Protein AF-A0A9E4QLG8-F1 (afdb_monomer)

Nearest PDB structures (foldseek):
  6f1u-assembly1_m  TM=3.794E-01  e=9.815E+00  Homo sapiens

Structure (mmCIF, N/CA/C/O backbone):
data_AF-A0A9E4QLG8-F1
#
_entry.id   AF-A0A9E4QLG8-F1
#
loop_
_atom_site.group_PDB
_atom_site.id
_atom_site.type_symbol
_atom_site.label_atom_id
_atom_site.label_alt_id
_atom_site.label_comp_id
_atom_site.label_asym_id
_atom_site.label_entity_id
_atom_site.label_seq_id
_atom_site.pdbx_PDB_ins_code
_atom_site.Cartn_x
_atom_site.Cartn_y
_atom_site.Cartn_z
_atom_site.occupancy
_atom_site.B_iso_or_equiv
_atom_site.auth_seq_id
_atom_site.auth_comp_id
_atom_site.auth_asym_id
_atom_site.auth_atom_id
_atom_site.pdbx_PDB_model_num
ATOM 1 N N . LEU A 1 1 ? -16.278 12.265 7.912 1.00 43.09 1 LEU A N 1
ATOM 2 C CA . LEU A 1 1 ? -17.628 11.656 8.013 1.00 43.09 1 LEU A CA 1
ATOM 3 C C . LEU A 1 1 ? -17.630 10.129 8.233 1.00 43.09 1 LEU A C 1
ATOM 5 O O . LEU A 1 1 ? -18.619 9.637 8.745 1.00 43.09 1 LEU A O 1
ATOM 9 N N . TRP A 1 2 ? -16.530 9.389 8.007 1.00 46.94 2 TRP A N 1
ATOM 10 C CA . TRP A 1 2 ? -16.430 7.940 8.314 1.00 46.94 2 TRP A CA 1
ATOM 11 C C . TRP A 1 2 ? -15.920 7.582 9.727 1.00 46.94 2 TRP A C 1
ATOM 13 O O . TRP A 1 2 ? -15.934 6.423 10.123 1.00 46.94 2 TRP A O 1
ATOM 23 N N . ASN A 1 3 ? -15.461 8.567 10.506 1.00 47.00 3 ASN A N 1
ATOM 24 C CA . ASN A 1 3 ? -14.853 8.335 11.823 1.00 47.00 3 ASN A CA 1
ATOM 25 C C . ASN A 1 3 ? -15.885 8.172 12.959 1.00 47.00 3 ASN A C 1
ATOM 27 O O . ASN A 1 3 ? -15.557 7.664 14.026 1.00 47.00 3 ASN A O 1
ATOM 31 N N . VAL A 1 4 ? -17.128 8.618 12.741 1.00 48.81 4 VAL A N 1
ATOM 32 C CA . VAL A 1 4 ? -18.166 8.667 13.784 1.00 48.81 4 VAL A CA 1
ATOM 33 C C . VAL A 1 4 ? -18.695 7.268 14.128 1.00 48.81 4 VAL A C 1
ATOM 35 O O . VAL A 1 4 ? -18.633 6.923 15.301 1.00 48.81 4 VAL A O 1
ATOM 38 N N . PRO A 1 5 ? -19.092 6.399 13.173 1.00 50.06 5 PRO A N 1
ATOM 39 C CA . PRO A 1 5 ? -19.614 5.074 13.523 1.00 50.06 5 PRO A CA 1
ATOM 40 C C . PRO A 1 5 ? -18.558 4.184 14.191 1.00 50.06 5 PRO A C 1
ATOM 42 O O . PRO A 1 5 ? -18.844 3.509 15.174 1.00 50.06 5 PRO A O 1
ATOM 45 N N . ASN A 1 6 ? -17.317 4.222 13.689 1.00 57.94 6 ASN A N 1
ATOM 46 C CA . ASN A 1 6 ? -16.236 3.356 14.161 1.00 57.94 6 ASN A CA 1
ATOM 47 C C . ASN A 1 6 ? -15.810 3.710 15.599 1.00 57.94 6 ASN A C 1
ATOM 49 O O . ASN A 1 6 ? -15.662 2.830 16.442 1.00 57.94 6 ASN A O 1
ATOM 53 N N . ASN A 1 7 ? -15.713 5.008 15.918 1.00 58.84 7 ASN A N 1
ATOM 54 C CA . ASN A 1 7 ? -15.479 5.459 17.292 1.00 58.84 7 ASN A CA 1
ATOM 55 C C . ASN A 1 7 ? -16.664 5.138 18.223 1.00 58.84 7 ASN A C 1
ATOM 57 O O . ASN A 1 7 ? -16.440 4.810 19.384 1.00 58.84 7 ASN A O 1
ATOM 61 N N . SER A 1 8 ? -17.911 5.213 17.741 1.00 54.97 8 SER A N 1
ATOM 62 C CA . SER A 1 8 ? -19.103 4.915 18.548 1.00 54.97 8 SER A CA 1
ATOM 63 C C . SER A 1 8 ? -19.250 3.430 18.899 1.00 54.97 8 SER A C 1
ATOM 65 O O . SER A 1 8 ? -19.637 3.129 20.023 1.00 54.97 8 SER A O 1
ATOM 67 N N . ILE A 1 9 ? -18.917 2.502 17.990 1.00 56.31 9 ILE A N 1
ATOM 68 C CA . ILE A 1 9 ? -18.936 1.052 18.281 1.00 56.31 9 ILE A CA 1
ATOM 69 C C . ILE A 1 9 ? -17.831 0.678 19.268 1.00 56.31 9 ILE A C 1
ATOM 71 O O . ILE A 1 9 ? -18.082 -0.059 20.218 1.00 56.31 9 ILE A O 1
ATOM 75 N N . ILE A 1 10 ? -16.628 1.220 19.068 1.00 59.09 10 ILE A N 1
ATOM 76 C CA . ILE A 1 10 ? -15.484 0.964 19.942 1.00 59.09 10 ILE A CA 1
ATOM 77 C C . ILE A 1 10 ? -15.731 1.527 21.346 1.00 59.09 10 ILE A C 1
ATOM 79 O O . ILE A 1 10 ? -15.451 0.836 22.308 1.00 59.09 10 ILE A O 1
ATOM 83 N N . MET A 1 11 ? -16.279 2.738 21.492 1.00 59.16 11 MET A N 1
ATOM 84 C CA . MET A 1 11 ? -16.580 3.319 22.813 1.00 59.16 11 MET A CA 1
ATOM 85 C C . MET A 1 11 ? -17.879 2.774 23.434 1.00 59.16 11 MET A C 1
ATOM 87 O O . MET A 1 11 ? -18.070 2.878 24.639 1.00 59.16 11 MET A O 1
ATOM 91 N N . GLY A 1 12 ? -18.785 2.198 22.640 1.00 57.81 12 GLY A N 1
ATOM 92 C CA . GLY A 1 12 ? -20.036 1.606 23.126 1.00 57.81 12 GLY A CA 1
ATOM 93 C C . GLY A 1 12 ? -19.881 0.204 23.729 1.00 57.81 12 GLY A C 1
ATOM 94 O O . GLY A 1 12 ? -20.765 -0.232 24.462 1.00 57.81 12 GLY A O 1
ATOM 95 N N . SER A 1 13 ? -18.778 -0.496 23.443 1.00 60.94 13 SER A N 1
ATOM 96 C CA . SER A 1 13 ? -18.518 -1.878 23.880 1.00 60.94 13 SER A CA 1
ATOM 97 C C . SER A 1 13 ? -17.597 -2.006 25.105 1.00 60.94 13 SER A C 1
ATOM 99 O O . SER A 1 13 ? -17.285 -3.124 25.512 1.00 60.94 13 SER A O 1
ATOM 101 N N . VAL A 1 14 ? -17.173 -0.891 25.715 1.00 60.75 14 VAL A N 1
ATOM 102 C CA . VAL A 1 14 ? -16.192 -0.855 26.822 1.00 60.75 14 VAL A CA 1
ATOM 103 C C . VAL A 1 14 ? -16.705 -0.039 28.006 1.00 60.75 14 VAL A C 1
ATOM 105 O O . VAL A 1 14 ? -17.397 0.964 27.835 1.00 60.75 14 VAL A O 1
ATOM 108 N N . SER A 1 15 ? -16.336 -0.449 29.223 1.00 62.12 15 SER A N 1
ATOM 109 C CA . SER A 1 15 ? -16.625 0.308 30.445 1.00 62.12 15 SER A CA 1
ATOM 110 C C . SER A 1 15 ? -15.944 1.685 30.415 1.00 62.12 15 SER A C 1
AT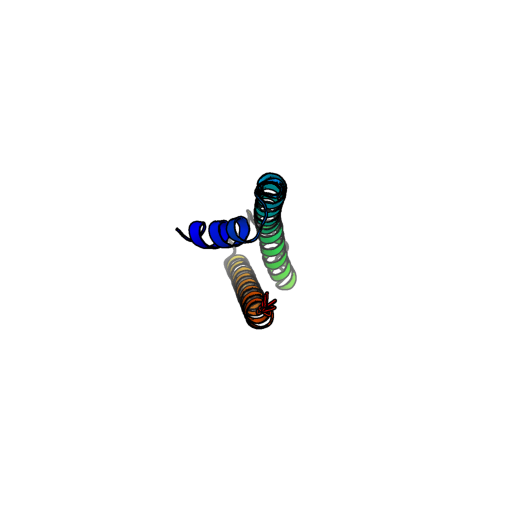OM 112 O O . SER A 1 15 ? -14.859 1.845 29.850 1.00 62.12 15 SER A O 1
ATOM 114 N N . ARG A 1 16 ? -16.562 2.694 31.052 1.00 62.47 16 ARG A N 1
ATOM 115 C CA . ARG A 1 16 ? -16.071 4.092 31.068 1.00 62.47 16 ARG A CA 1
ATOM 116 C C . ARG A 1 16 ? -14.629 4.233 31.582 1.00 62.47 16 ARG A C 1
ATOM 118 O O . ARG A 1 16 ? -13.943 5.179 31.211 1.00 62.47 16 ARG A O 1
ATOM 125 N N . GLU A 1 17 ? -14.170 3.280 32.390 1.00 68.56 17 GLU A N 1
ATOM 126 C CA . GLU A 1 17 ? -12.806 3.181 32.927 1.00 68.56 17 GLU A CA 1
ATOM 127 C C . GLU A 1 17 ? -11.747 2.893 31.843 1.00 68.56 17 GLU A C 1
ATOM 129 O O . GLU A 1 17 ? -10.589 3.272 31.994 1.00 68.56 17 GLU A O 1
ATOM 134 N N . SER A 1 18 ? -12.134 2.281 30.718 1.00 72.25 18 SER A N 1
ATOM 135 C CA . SER A 1 18 ? -11.213 1.841 29.655 1.00 72.25 18 SER A CA 1
ATOM 136 C C . SER A 1 18 ? -11.102 2.812 28.471 1.00 72.25 18 SER A C 1
ATOM 138 O O . SER A 1 18 ? -10.317 2.578 27.549 1.00 72.25 18 SER A O 1
ATOM 140 N N . PHE A 1 19 ? -11.840 3.929 28.477 1.00 75.69 19 PHE A N 1
ATOM 141 C CA . PHE A 1 19 ? -11.851 4.892 27.365 1.00 75.69 19 PHE A CA 1
ATOM 142 C C . PHE A 1 19 ? -10.477 5.492 27.054 1.00 75.69 19 PHE A C 1
ATOM 144 O O . PHE A 1 19 ? -10.160 5.707 25.884 1.00 75.69 19 PHE A O 1
ATOM 151 N N . GLY A 1 20 ? -9.636 5.707 28.071 1.00 78.44 20 GLY A N 1
ATOM 152 C CA . GLY A 1 20 ? -8.267 6.189 27.868 1.00 78.44 20 GLY A CA 1
ATOM 153 C C . GLY A 1 20 ? -7.400 5.195 27.087 1.00 78.44 20 GLY A C 1
ATOM 154 O O . GLY A 1 20 ? -6.727 5.576 26.131 1.00 78.44 20 GLY A O 1
ATOM 155 N N . ILE A 1 21 ? -7.474 3.909 27.442 1.00 81.50 21 ILE A N 1
ATOM 156 C CA . ILE A 1 21 ? -6.687 2.829 26.824 1.00 81.50 21 ILE A CA 1
ATOM 157 C C . ILE A 1 21 ? -7.134 2.605 25.377 1.00 81.50 21 ILE A C 1
ATOM 159 O O . ILE A 1 21 ? -6.315 2.513 24.465 1.00 81.50 21 ILE A O 1
ATOM 163 N N . ILE A 1 22 ? -8.444 2.573 25.152 1.00 81.75 22 ILE A N 1
ATOM 164 C CA . ILE A 1 22 ? -9.034 2.331 23.835 1.00 81.75 22 ILE A CA 1
ATOM 165 C C . ILE A 1 22 ? -8.806 3.516 22.888 1.00 81.75 22 ILE A C 1
ATOM 167 O O . ILE A 1 22 ? -8.503 3.321 21.706 1.00 81.75 22 ILE A O 1
ATOM 171 N N . GLY A 1 23 ? -8.872 4.747 23.404 1.00 80.62 23 GLY A N 1
ATOM 172 C CA . GLY A 1 23 ? -8.493 5.946 22.661 1.00 80.62 23 GLY A CA 1
ATOM 173 C C . GLY A 1 23 ? -7.013 5.940 22.264 1.00 80.62 23 GLY A C 1
ATOM 174 O O . GLY A 1 23 ? -6.689 6.198 21.102 1.00 80.62 23 GLY A O 1
ATOM 175 N N . ALA A 1 24 ? -6.122 5.578 23.194 1.00 84.50 24 ALA A N 1
ATOM 176 C CA . ALA A 1 24 ? -4.688 5.461 22.931 1.00 84.50 24 ALA A CA 1
ATOM 177 C C . ALA A 1 24 ? -4.375 4.377 21.887 1.00 84.50 24 ALA A C 1
ATOM 179 O O . ALA A 1 24 ? -3.640 4.646 20.935 1.00 84.50 24 ALA A O 1
ATOM 180 N N . LEU A 1 25 ? -4.984 3.191 22.006 1.00 86.50 25 LEU A N 1
ATOM 181 C CA . LEU A 1 25 ? -4.835 2.100 21.041 1.00 86.50 25 LEU A CA 1
ATOM 182 C C . LEU A 1 25 ? -5.331 2.511 19.651 1.00 86.50 25 LEU A C 1
ATOM 184 O O . LEU A 1 25 ? -4.625 2.321 18.668 1.00 86.50 25 LEU A O 1
ATOM 188 N N . THR A 1 26 ? -6.502 3.144 19.564 1.00 83.88 26 THR A N 1
ATOM 189 C CA . THR A 1 26 ? -7.056 3.618 18.286 1.00 83.88 26 THR A CA 1
ATOM 190 C C . THR A 1 26 ? -6.127 4.629 17.613 1.00 83.88 26 THR A C 1
ATOM 192 O O . THR A 1 26 ? -5.898 4.562 16.403 1.00 83.88 26 THR A O 1
ATOM 195 N N . ASN A 1 27 ? -5.575 5.569 18.386 1.00 87.69 27 ASN A N 1
ATOM 196 C CA . ASN A 1 27 ? -4.622 6.546 17.869 1.00 87.69 27 ASN A CA 1
ATOM 197 C C . ASN A 1 27 ? -3.321 5.875 17.404 1.00 87.69 27 ASN A C 1
ATOM 199 O O . ASN A 1 27 ? -2.822 6.179 16.321 1.00 87.69 27 ASN A O 1
ATOM 203 N N . LEU A 1 28 ? -2.806 4.923 18.186 1.00 89.50 28 LEU A N 1
ATOM 204 C CA . LEU A 1 28 ? -1.627 4.142 17.827 1.00 89.50 28 LEU A CA 1
ATOM 205 C C . LEU A 1 28 ? -1.844 3.381 16.516 1.00 89.50 28 LEU A C 1
ATOM 207 O O . LEU A 1 28 ? -1.045 3.528 15.596 1.00 89.50 28 LEU A O 1
ATOM 211 N N . THR A 1 29 ? -2.940 2.630 16.392 1.00 88.25 29 THR A N 1
ATOM 212 C CA . THR A 1 29 ? -3.261 1.865 15.180 1.00 88.25 29 THR A CA 1
ATOM 213 C C . THR A 1 29 ? -3.335 2.763 13.948 1.00 88.25 29 THR A C 1
ATOM 215 O O . THR A 1 29 ? -2.811 2.401 12.897 1.00 88.25 29 THR A O 1
ATOM 218 N N . ARG A 1 30 ? -3.931 3.957 14.065 1.00 85.19 30 ARG A N 1
ATOM 219 C CA . ARG A 1 30 ? -4.002 4.920 12.953 1.00 85.19 30 ARG A CA 1
ATOM 220 C C . ARG A 1 30 ? -2.632 5.450 12.555 1.00 85.19 30 ARG A C 1
ATOM 222 O O . ARG A 1 30 ? -2.311 5.462 11.371 1.00 85.19 30 ARG A O 1
ATOM 229 N N . ASN A 1 31 ? -1.829 5.873 13.528 1.00 91.25 31 ASN A N 1
ATOM 230 C CA . ASN A 1 31 ? -0.507 6.429 13.253 1.00 91.25 31 ASN A CA 1
ATOM 231 C C . ASN A 1 31 ? 0.429 5.374 12.660 1.00 91.25 31 ASN A C 1
ATOM 233 O O . ASN A 1 31 ? 1.066 5.629 11.640 1.00 91.25 31 ASN A O 1
ATOM 237 N N . VAL A 1 32 ? 0.451 4.172 13.238 1.00 93.50 32 VAL A N 1
ATOM 238 C CA . VAL A 1 32 ? 1.239 3.047 12.719 1.00 93.50 32 VAL A CA 1
ATOM 239 C C . VAL A 1 32 ? 0.771 2.664 11.320 1.00 93.50 32 VAL A C 1
ATOM 241 O O . VAL A 1 32 ? 1.604 2.532 10.431 1.00 93.50 32 VAL A O 1
ATOM 244 N N . GLY A 1 33 ? -0.541 2.547 11.095 1.00 89.62 33 GLY A N 1
ATOM 245 C CA . GLY A 1 33 ? -1.094 2.234 9.777 1.00 89.62 33 GLY A CA 1
ATOM 246 C C . GLY A 1 33 ? -0.691 3.254 8.710 1.00 89.62 33 GLY A C 1
ATOM 247 O O . GLY A 1 33 ? -0.270 2.864 7.624 1.00 89.62 33 GLY A O 1
ATOM 248 N N . ASN A 1 34 ? -0.744 4.549 9.030 1.00 89.75 34 ASN A N 1
ATOM 249 C CA . ASN A 1 34 ? -0.352 5.609 8.100 1.00 89.75 34 ASN A CA 1
ATOM 250 C C . ASN A 1 34 ? 1.150 5.571 7.776 1.00 89.75 34 ASN A C 1
ATOM 252 O O . ASN A 1 34 ? 1.522 5.590 6.604 1.00 89.75 34 ASN A O 1
ATOM 256 N N . VAL A 1 35 ? 2.011 5.494 8.798 1.00 94.12 35 VAL A N 1
ATOM 257 C CA . VAL A 1 35 ? 3.473 5.501 8.612 1.00 94.12 35 VAL A CA 1
ATOM 258 C C . VAL A 1 35 ? 3.943 4.227 7.908 1.00 94.12 35 VAL A C 1
ATOM 260 O O . VAL A 1 35 ? 4.684 4.303 6.928 1.00 94.12 35 VAL A O 1
ATOM 263 N N . ALA A 1 36 ? 3.478 3.058 8.354 1.00 92.94 36 ALA A N 1
ATOM 264 C CA . ALA A 1 36 ? 3.821 1.785 7.727 1.00 92.94 36 ALA A CA 1
ATOM 265 C C . ALA A 1 36 ? 3.291 1.710 6.289 1.00 92.94 36 ALA A C 1
ATOM 267 O O . ALA A 1 36 ? 4.014 1.275 5.398 1.00 92.94 36 ALA A O 1
ATOM 268 N N . GLY A 1 37 ? 2.067 2.186 6.041 1.00 91.81 37 GLY A N 1
ATOM 269 C CA . GLY A 1 37 ? 1.483 2.224 4.702 1.00 91.81 37 GLY A CA 1
ATOM 270 C C . GLY A 1 37 ? 2.308 3.061 3.724 1.00 91.81 37 GLY A C 1
ATOM 271 O O . GLY A 1 37 ? 2.583 2.603 2.616 1.00 91.81 37 GLY A O 1
ATOM 272 N N . GLN A 1 38 ? 2.764 4.247 4.140 1.00 92.06 38 GLN A N 1
ATOM 273 C CA . GLN A 1 38 ? 3.638 5.073 3.301 1.00 92.06 38 GLN A CA 1
ATOM 274 C C . GLN A 1 38 ? 4.994 4.410 3.032 1.00 92.06 38 GLN A C 1
ATOM 276 O O . GLN A 1 38 ? 5.452 4.428 1.890 1.00 92.06 38 GLN A O 1
ATOM 281 N N . ALA A 1 39 ? 5.606 3.792 4.045 1.00 94.19 39 ALA A N 1
ATOM 282 C CA . ALA A 1 39 ? 6.883 3.094 3.891 1.00 94.19 39 ALA A CA 1
ATOM 283 C C . ALA A 1 39 ? 6.780 1.864 2.970 1.00 94.19 39 ALA A C 1
ATOM 285 O O . ALA A 1 39 ? 7.652 1.629 2.139 1.00 94.19 39 ALA A O 1
ATOM 286 N N . ILE A 1 40 ? 5.700 1.085 3.084 1.00 94.25 40 ILE A N 1
ATOM 287 C CA . ILE A 1 40 ? 5.463 -0.079 2.221 1.00 94.25 40 ILE A CA 1
ATOM 288 C C . ILE A 1 40 ? 5.215 0.373 0.780 1.00 94.25 40 ILE A C 1
ATOM 290 O O . ILE A 1 40 ? 5.789 -0.200 -0.143 1.00 94.25 40 ILE A O 1
ATOM 294 N N . ALA A 1 41 ? 4.398 1.409 0.571 1.00 92.81 41 ALA A N 1
ATOM 295 C CA . ALA A 1 41 ? 4.115 1.920 -0.768 1.00 92.81 41 ALA A CA 1
ATOM 296 C C . ALA A 1 41 ? 5.390 2.403 -1.476 1.00 92.81 41 ALA A C 1
ATOM 298 O O . ALA A 1 41 ? 5.620 2.036 -2.628 1.00 92.81 41 ALA A O 1
ATOM 299 N N . SER A 1 42 ? 6.245 3.167 -0.786 1.00 92.56 42 SER A N 1
ATOM 300 C CA . SER A 1 42 ? 7.512 3.628 -1.364 1.00 92.56 42 SER A CA 1
ATOM 301 C C . SER A 1 42 ? 8.457 2.466 -1.671 1.00 92.56 42 SER A C 1
ATOM 303 O O . SER A 1 42 ? 9.029 2.429 -2.759 1.00 92.56 42 SER A O 1
ATOM 30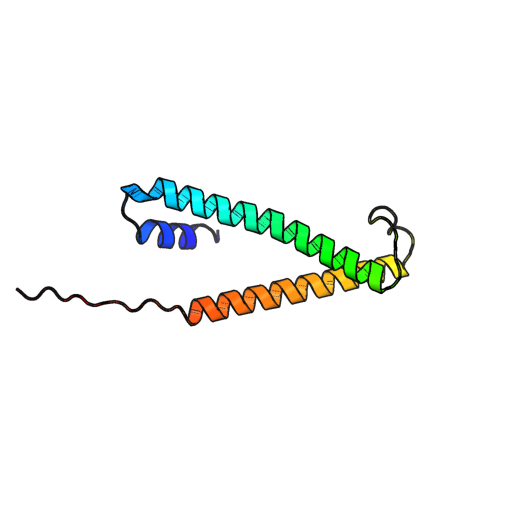5 N N . ALA A 1 43 ? 8.567 1.484 -0.772 1.00 93.38 43 ALA A N 1
ATOM 306 C CA . ALA A 1 43 ? 9.390 0.298 -0.989 1.00 93.38 43 ALA A CA 1
ATOM 307 C C . ALA A 1 43 ? 8.924 -0.529 -2.199 1.00 93.38 43 ALA A C 1
ATOM 309 O O . ALA A 1 43 ? 9.755 -0.978 -2.984 1.00 93.38 43 ALA A O 1
ATOM 310 N N . VAL A 1 44 ? 7.610 -0.697 -2.388 1.00 94.44 44 VAL A N 1
ATOM 311 C CA . VAL A 1 44 ? 7.051 -1.404 -3.555 1.00 94.44 44 VAL A CA 1
ATOM 312 C C . VAL A 1 44 ? 7.383 -0.667 -4.849 1.00 94.44 44 VAL A C 1
ATOM 314 O O . VAL A 1 44 ? 7.841 -1.292 -5.801 1.00 94.44 44 VAL A O 1
ATOM 317 N N . VAL A 1 45 ? 7.183 0.653 -4.885 1.00 92.44 45 VAL A N 1
ATOM 318 C CA . VAL A 1 45 ? 7.466 1.461 -6.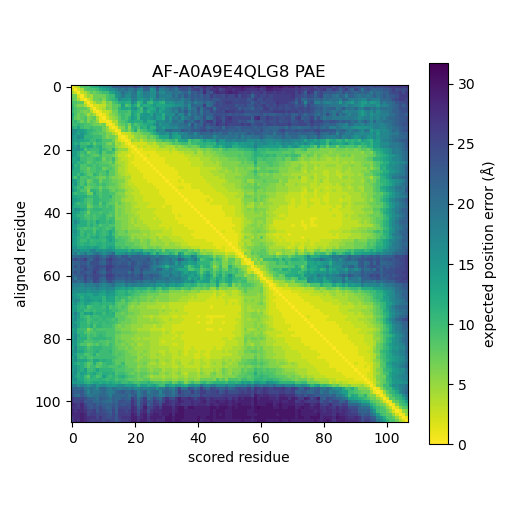081 1.00 92.44 45 VAL A CA 1
ATOM 319 C C . VAL A 1 45 ? 8.949 1.391 -6.446 1.00 92.44 45 VAL A C 1
ATOM 321 O O . VAL A 1 45 ? 9.276 1.073 -7.586 1.00 92.44 45 VAL A O 1
ATOM 324 N N . VAL A 1 46 ? 9.841 1.616 -5.476 1.00 91.31 46 VAL A N 1
ATOM 325 C CA . VAL A 1 46 ? 11.296 1.530 -5.688 1.00 91.31 46 VAL A CA 1
ATOM 326 C C . VAL A 1 46 ? 11.713 0.114 -6.089 1.00 91.31 46 VAL A C 1
ATOM 328 O O . VAL A 1 46 ? 12.521 -0.046 -6.996 1.00 91.31 46 VAL A O 1
ATOM 331 N N . GLY A 1 47 ? 11.133 -0.917 -5.471 1.00 90.56 47 GLY A N 1
ATOM 332 C CA . GLY A 1 47 ? 11.418 -2.311 -5.808 1.00 90.56 47 GLY A CA 1
ATOM 333 C C . GLY A 1 47 ? 11.047 -2.671 -7.248 1.00 90.56 47 GLY A C 1
ATOM 334 O O . GLY A 1 47 ? 11.818 -3.352 -7.919 1.00 90.56 47 GLY A O 1
ATOM 335 N N . VAL A 1 48 ? 9.904 -2.186 -7.747 1.00 91.81 48 VAL A N 1
ATOM 336 C CA . VAL A 1 48 ? 9.500 -2.382 -9.152 1.00 91.81 48 VAL A CA 1
ATOM 337 C C . VAL A 1 48 ? 10.430 -1.630 -10.101 1.00 91.81 48 VAL A C 1
ATOM 339 O O . VAL A 1 48 ? 10.876 -2.207 -11.087 1.00 91.81 48 VAL A O 1
ATOM 342 N N . MET A 1 49 ? 10.793 -0.389 -9.775 1.00 90.62 49 MET A N 1
ATOM 343 C CA . MET A 1 49 ? 11.737 0.381 -10.590 1.00 90.62 49 MET A CA 1
ATOM 344 C C . MET A 1 49 ? 13.116 -0.279 -10.671 1.00 90.62 49 MET A C 1
ATOM 346 O O . MET A 1 49 ? 13.673 -0.402 -11.761 1.00 90.62 49 MET A O 1
ATOM 350 N N . ALA A 1 50 ? 13.631 -0.780 -9.547 1.00 88.25 50 ALA A N 1
ATOM 351 C CA . ALA A 1 50 ? 14.889 -1.517 -9.510 1.00 88.25 50 ALA A CA 1
ATOM 352 C C . ALA A 1 50 ? 14.817 -2.818 -10.333 1.00 88.25 50 ALA A C 1
ATOM 354 O O . ALA A 1 50 ? 15.764 -3.147 -11.044 1.00 88.25 50 ALA A O 1
ATOM 355 N N . ALA A 1 51 ? 13.688 -3.536 -10.281 1.00 87.81 51 ALA A N 1
ATOM 356 C CA . ALA A 1 51 ? 13.468 -4.747 -11.075 1.00 87.81 51 ALA A CA 1
ATOM 357 C C . ALA A 1 51 ? 13.410 -4.470 -12.589 1.00 87.81 51 ALA A C 1
ATOM 359 O O . ALA A 1 51 ? 13.884 -5.288 -13.377 1.00 87.81 51 ALA A O 1
ATOM 360 N N . ASP A 1 52 ? 12.894 -3.306 -12.985 1.00 86.25 52 ASP A N 1
ATOM 361 C CA . ASP A 1 52 ? 12.873 -2.839 -14.375 1.00 86.25 52 ASP A CA 1
ATOM 362 C C . ASP A 1 52 ? 14.229 -2.243 -14.829 1.00 86.25 52 ASP A C 1
ATOM 364 O O . ASP A 1 52 ? 14.366 -1.805 -15.972 1.00 86.25 52 ASP A O 1
ATOM 368 N N . GLY A 1 53 ? 15.250 -2.245 -13.959 1.00 83.25 53 GLY A N 1
ATOM 369 C CA . GLY A 1 53 ? 16.609 -1.778 -14.258 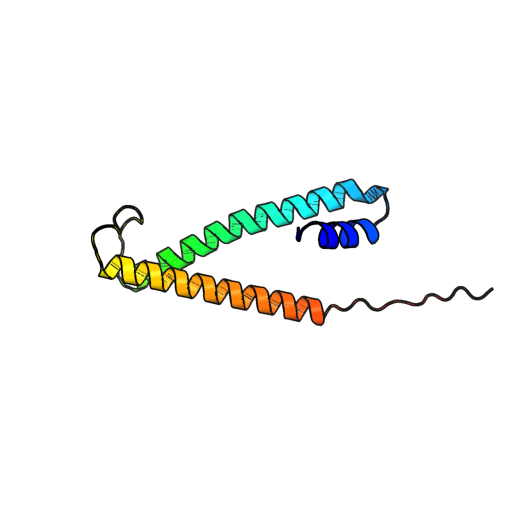1.00 83.25 53 GLY A CA 1
ATOM 370 C C . GLY A 1 53 ? 16.833 -0.278 -14.049 1.00 83.25 53 GLY A C 1
ATOM 371 O O . GLY A 1 53 ? 17.870 0.251 -14.453 1.00 83.25 53 GLY A O 1
ATOM 372 N N . PHE A 1 54 ? 15.886 0.416 -13.418 1.00 80.75 54 PHE A N 1
ATOM 373 C CA . PHE A 1 54 ? 15.989 1.834 -13.091 1.00 80.75 54 PHE A CA 1
ATOM 374 C C . PHE A 1 54 ? 16.490 2.020 -11.657 1.00 80.75 54 PHE A C 1
ATOM 376 O O . PHE A 1 54 ? 15.702 2.143 -10.722 1.00 80.75 54 PHE A O 1
ATOM 383 N N . ASP A 1 55 ? 17.811 2.090 -11.495 1.00 71.44 55 ASP A N 1
ATOM 384 C CA . ASP A 1 55 ? 18.463 2.488 -10.239 1.00 71.44 55 ASP A CA 1
ATOM 385 C C . ASP A 1 55 ? 18.743 4.001 -10.245 1.00 71.44 55 ASP A C 1
ATOM 387 O O . ASP A 1 55 ? 19.883 4.458 -10.298 1.00 71.44 55 ASP A O 1
ATOM 391 N N . ILE A 1 56 ? 17.670 4.795 -10.319 1.00 65.56 56 ILE A N 1
ATOM 392 C CA . ILE A 1 56 ? 17.727 6.265 -10.355 1.00 65.56 56 ILE A CA 1
ATOM 393 C C . ILE A 1 56 ? 16.972 6.821 -9.144 1.00 65.56 56 ILE A C 1
ATOM 395 O O . ILE A 1 56 ? 15.882 6.327 -8.832 1.00 65.56 56 ILE A O 1
ATOM 399 N N . PRO A 1 57 ? 17.485 7.869 -8.469 1.00 66.81 57 PRO A N 1
ATOM 400 C CA . PRO A 1 57 ? 16.752 8.528 -7.398 1.00 66.81 57 PRO A CA 1
ATOM 401 C C . PRO A 1 57 ? 15.378 9.004 -7.882 1.00 66.81 57 PRO A C 1
ATOM 403 O O . PRO A 1 57 ? 15.247 9.552 -8.975 1.00 66.81 57 PRO A O 1
ATOM 406 N N . LEU A 1 58 ? 14.350 8.880 -7.034 1.00 63.38 58 LEU A N 1
ATOM 407 C CA . LEU A 1 58 ? 12.974 9.280 -7.373 1.00 63.38 58 LEU A CA 1
ATOM 408 C C . LEU A 1 58 ? 12.836 10.769 -7.774 1.00 63.38 58 LEU A C 1
ATOM 410 O O . LEU A 1 58 ? 11.831 11.166 -8.356 1.00 63.38 58 LEU A O 1
ATOM 414 N N . GLY A 1 59 ? 13.830 11.607 -7.464 1.00 64.62 59 GLY A N 1
ATOM 415 C CA . GLY A 1 59 ? 13.885 13.009 -7.889 1.00 64.62 59 GLY A CA 1
ATOM 416 C C . GLY A 1 59 ? 14.338 13.220 -9.339 1.00 64.62 59 GLY A C 1
ATOM 417 O O . GLY A 1 59 ? 14.131 14.302 -9.879 1.00 64.62 59 GLY A O 1
ATOM 418 N N . GLU A 1 60 ? 14.917 12.204 -9.982 1.00 63.69 60 GLU A N 1
ATOM 419 C CA . GLU A 1 60 ? 15.523 12.288 -11.322 1.00 63.69 60 GLU A CA 1
ATOM 420 C C . GLU A 1 60 ? 14.699 11.568 -12.402 1.00 63.69 60 GLU A C 1
ATOM 422 O O . GLU A 1 60 ? 15.091 11.487 -13.563 1.00 63.69 60 GLU A O 1
ATOM 427 N N . ILE A 1 61 ? 13.511 11.074 -12.040 1.00 66.88 61 ILE A N 1
ATOM 428 C CA . ILE A 1 61 ? 12.592 10.396 -12.968 1.00 66.88 61 ILE A CA 1
ATOM 429 C C . ILE A 1 61 ? 12.079 11.380 -14.039 1.00 66.88 61 ILE A C 1
ATOM 431 O O . ILE A 1 61 ? 11.794 11.000 -15.177 1.00 66.88 61 ILE A O 1
ATOM 435 N N . ALA A 1 62 ? 11.970 12.667 -13.684 1.00 62.41 62 ALA A N 1
ATOM 436 C CA . ALA A 1 62 ? 11.469 13.727 -14.551 1.00 62.41 62 ALA A CA 1
ATOM 437 C C . ALA A 1 62 ? 12.442 14.003 -15.714 1.00 62.41 62 ALA A C 1
ATOM 439 O O . ALA A 1 62 ? 13.327 14.846 -15.628 1.00 62.41 62 ALA A O 1
ATOM 440 N N . GLY A 1 63 ? 12.262 13.276 -16.817 1.00 68.12 63 GLY A N 1
ATOM 441 C CA . GLY A 1 63 ? 13.088 13.388 -18.024 1.00 68.12 63 GLY A CA 1
ATOM 442 C C . GLY A 1 63 ? 13.289 12.060 -18.750 1.00 68.12 63 GLY A C 1
ATOM 443 O O . GLY A 1 63 ? 13.578 12.054 -19.945 1.00 68.12 63 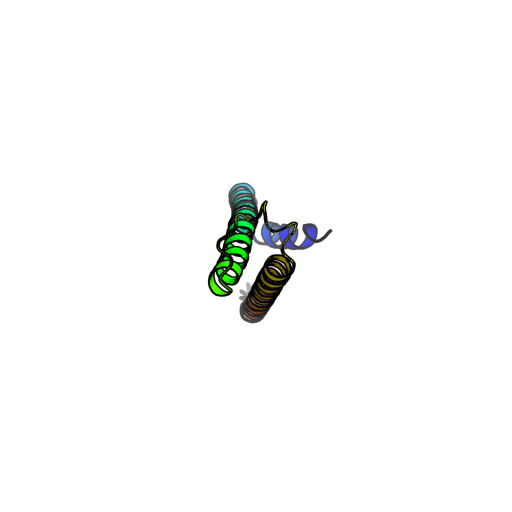GLY A O 1
ATOM 444 N N . ASN A 1 64 ? 13.059 10.934 -18.067 1.00 77.44 64 ASN A N 1
ATOM 445 C CA . ASN A 1 64 ? 13.147 9.598 -18.645 1.00 77.44 64 ASN A CA 1
ATOM 446 C C . ASN A 1 64 ? 11.756 8.949 -18.701 1.00 77.44 64 ASN A C 1
ATOM 448 O O . ASN A 1 64 ? 11.237 8.465 -17.699 1.00 77.44 64 ASN A O 1
ATOM 452 N N . ARG A 1 65 ? 11.154 8.920 -19.898 1.00 82.25 65 ARG A N 1
ATOM 453 C CA . ARG A 1 65 ? 9.811 8.352 -20.110 1.00 82.25 65 ARG A CA 1
ATOM 454 C C . ARG A 1 65 ? 9.720 6.891 -19.647 1.00 82.25 65 ARG A C 1
ATOM 456 O O . ARG A 1 65 ? 8.731 6.534 -19.023 1.00 82.25 65 ARG A O 1
ATOM 463 N N . ALA A 1 66 ? 10.759 6.088 -19.875 1.00 83.00 66 ALA A N 1
ATOM 464 C CA . ALA A 1 66 ? 10.763 4.682 -19.478 1.00 83.00 66 ALA A CA 1
ATOM 465 C C . ALA A 1 66 ? 10.809 4.510 -17.946 1.00 83.00 66 ALA A C 1
ATOM 467 O O . ALA A 1 66 ? 10.101 3.666 -17.399 1.00 83.00 66 ALA A O 1
ATOM 468 N N . ALA A 1 67 ? 11.560 5.365 -17.243 1.00 82.62 67 ALA A N 1
ATOM 469 C CA . ALA A 1 67 ? 11.577 5.379 -15.780 1.00 82.62 67 ALA A CA 1
ATOM 470 C C . ALA A 1 67 ? 10.226 5.835 -15.193 1.00 82.62 67 ALA A C 1
ATOM 472 O O . ALA A 1 67 ? 9.760 5.270 -14.204 1.00 82.62 67 ALA A O 1
ATOM 473 N N . SER A 1 68 ? 9.562 6.811 -15.823 1.00 85.69 68 SER A N 1
ATOM 474 C CA . SER A 1 68 ? 8.205 7.232 -15.444 1.00 85.69 68 SER A CA 1
ATOM 475 C C . SER A 1 68 ? 7.174 6.118 -15.636 1.00 85.69 68 SER A C 1
ATOM 477 O O . SER A 1 68 ? 6.317 5.922 -14.773 1.00 85.69 68 SER A O 1
ATOM 479 N N . ASP A 1 69 ? 7.257 5.369 -16.736 1.00 87.75 69 ASP A N 1
ATOM 480 C CA . ASP A 1 69 ? 6.359 4.241 -16.998 1.00 87.75 69 ASP A CA 1
ATOM 481 C C . ASP A 1 69 ? 6.546 3.130 -15.948 1.00 87.75 69 ASP A C 1
ATOM 483 O O . ASP A 1 69 ? 5.564 2.601 -15.417 1.00 87.75 69 ASP A O 1
ATOM 487 N N . SER A 1 70 ? 7.796 2.838 -15.573 1.00 88.69 70 SER A N 1
ATOM 488 C CA . SER A 1 70 ? 8.119 1.894 -14.497 1.00 88.69 70 SER A CA 1
ATOM 489 C C . SER A 1 70 ? 7.628 2.372 -13.122 1.00 88.69 70 SER A C 1
ATOM 491 O O . SER A 1 70 ? 6.982 1.617 -12.393 1.00 88.69 70 SER A O 1
ATOM 493 N N . PHE A 1 71 ? 7.804 3.655 -12.792 1.00 88.62 71 PHE A N 1
ATOM 494 C CA . PHE A 1 71 ? 7.248 4.254 -11.573 1.00 88.62 71 PHE A CA 1
ATOM 495 C C . PHE A 1 71 ? 5.722 4.081 -11.496 1.00 88.62 71 PHE A C 1
ATOM 497 O O . PHE A 1 71 ? 5.186 3.658 -10.467 1.00 88.62 71 PHE A O 1
ATOM 504 N N . MET A 1 72 ? 5.008 4.343 -12.596 1.00 92.31 72 MET A N 1
ATOM 505 C CA . MET A 1 72 ? 3.556 4.140 -12.670 1.00 92.31 72 MET A CA 1
ATOM 506 C C . MET A 1 72 ? 3.166 2.658 -12.565 1.00 92.31 72 MET A C 1
ATOM 508 O O . MET A 1 72 ? 2.146 2.337 -11.949 1.00 92.31 72 MET A O 1
ATOM 512 N N . SER A 1 73 ? 3.980 1.746 -13.109 1.00 93.19 73 SER A N 1
ATOM 513 C CA . SER A 1 73 ? 3.826 0.297 -12.910 1.00 93.19 73 SER A CA 1
ATOM 514 C C . SER A 1 73 ? 3.946 -0.083 -11.428 1.00 93.19 73 SER A C 1
ATOM 516 O O . SER A 1 73 ? 3.090 -0.804 -10.903 1.00 93.19 73 SER A O 1
ATOM 518 N N . GLY A 1 74 ? 4.932 0.485 -10.724 1.00 92.38 74 GLY A N 1
ATOM 519 C CA . GLY A 1 74 ? 5.108 0.335 -9.279 1.00 92.38 74 GLY A CA 1
ATOM 520 C C . GLY A 1 74 ? 3.886 0.796 -8.485 1.00 92.38 74 GLY A C 1
ATOM 521 O O . GLY A 1 74 ? 3.385 0.064 -7.628 1.00 92.38 74 GLY A O 1
ATOM 522 N N . TRP A 1 75 ? 3.328 1.961 -8.823 1.00 94.00 75 TRP A N 1
ATOM 523 C CA . TRP A 1 75 ? 2.090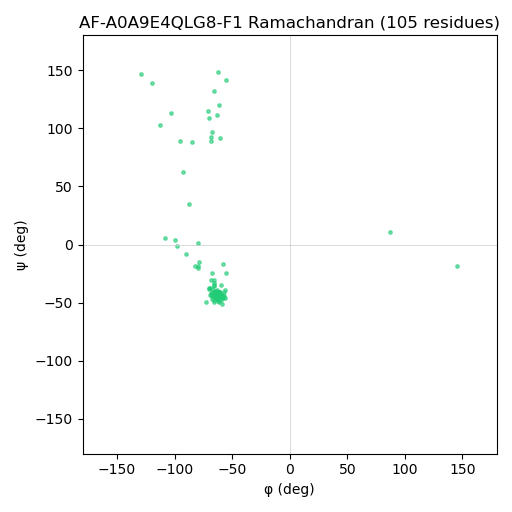 2.453 -8.207 1.00 94.00 75 TRP A CA 1
ATOM 524 C C . TRP A 1 75 ? 0.884 1.569 -8.492 1.00 94.00 75 TRP A C 1
ATOM 526 O O . TRP A 1 75 ? 0.073 1.324 -7.596 1.00 94.00 75 TRP A O 1
ATOM 536 N N . ARG A 1 76 ? 0.760 1.053 -9.719 1.00 95.56 76 ARG A N 1
ATOM 537 C CA . ARG A 1 76 ? -0.310 0.113 -10.066 1.00 95.56 76 ARG A CA 1
ATOM 538 C C . ARG A 1 76 ? -0.243 -1.130 -9.181 1.00 95.56 76 ARG A C 1
ATOM 540 O O . ARG A 1 76 ? -1.274 -1.548 -8.656 1.00 95.56 76 ARG A O 1
ATOM 547 N N . LEU A 1 77 ? 0.952 -1.688 -8.981 1.00 94.56 77 LEU A N 1
ATOM 548 C CA . LEU A 1 77 ? 1.147 -2.823 -8.078 1.00 94.56 77 LEU A CA 1
ATOM 549 C C . LEU A 1 77 ? 0.803 -2.454 -6.628 1.00 94.56 77 LEU A C 1
ATOM 551 O O . LEU A 1 77 ? 0.069 -3.194 -5.976 1.00 94.56 77 LEU A O 1
ATOM 555 N N . ALA A 1 78 ? 1.262 -1.297 -6.144 1.00 94.31 78 ALA A N 1
ATOM 556 C CA . ALA A 1 78 ? 0.954 -0.825 -4.795 1.00 94.31 78 ALA A CA 1
ATOM 557 C C . ALA A 1 78 ? -0.564 -0.718 -4.554 1.00 94.31 78 ALA A C 1
ATOM 559 O O . ALA A 1 78 ? -1.062 -1.208 -3.540 1.00 94.31 78 ALA A O 1
ATOM 560 N N . TYR A 1 79 ? -1.325 -0.161 -5.502 1.00 93.38 79 TYR A N 1
ATOM 561 C CA . TYR A 1 79 ? -2.783 -0.088 -5.385 1.00 93.38 79 TYR A CA 1
ATOM 562 C C . TYR A 1 79 ? -3.453 -1.463 -5.397 1.00 93.38 79 TYR A C 1
ATOM 564 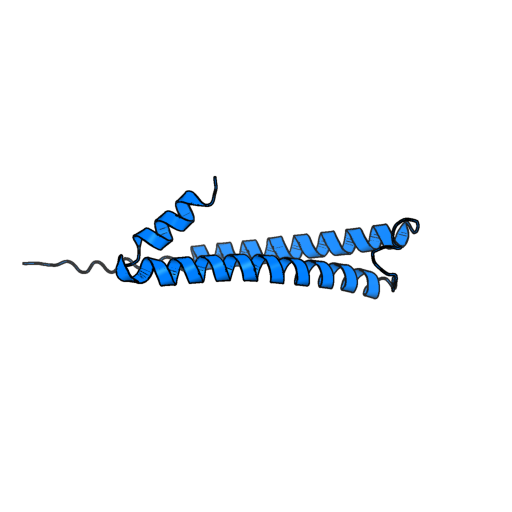O O . TYR A 1 79 ? -4.353 -1.691 -4.591 1.00 93.38 79 TYR A O 1
ATOM 572 N N . ILE A 1 80 ? -2.994 -2.397 -6.236 1.00 96.25 80 ILE A N 1
ATOM 573 C CA . ILE A 1 80 ? -3.504 -3.778 -6.234 1.00 96.25 80 ILE A CA 1
ATOM 574 C C . ILE A 1 80 ? -3.282 -4.434 -4.864 1.00 96.25 80 ILE A C 1
ATOM 576 O O . ILE A 1 80 ? -4.202 -5.059 -4.333 1.00 96.25 80 ILE A O 1
ATOM 580 N N . LEU A 1 81 ? -2.102 -4.254 -4.261 1.00 94.31 81 LEU A N 1
ATOM 581 C CA . LEU A 1 81 ? -1.799 -4.773 -2.923 1.00 94.31 81 LEU A CA 1
ATOM 582 C C . LEU A 1 81 ? -2.710 -4.159 -1.852 1.00 94.31 81 LEU A C 1
ATOM 584 O O . LEU A 1 81 ? -3.253 -4.889 -1.023 1.00 94.31 81 LEU A O 1
ATOM 588 N N . VAL A 1 82 ? -2.939 -2.843 -1.894 1.00 93.00 82 VAL A N 1
ATOM 589 C CA . VAL A 1 82 ? -3.861 -2.153 -0.972 1.00 93.00 82 VAL A CA 1
ATOM 590 C C . VAL A 1 82 ? -5.292 -2.666 -1.133 1.00 93.00 82 VAL A C 1
ATOM 592 O O . VAL A 1 82 ? -5.976 -2.906 -0.134 1.00 93.00 82 VAL A O 1
ATOM 595 N N . THR A 1 83 ? -5.753 -2.876 -2.367 1.00 94.38 83 THR A N 1
ATOM 596 C CA . THR A 1 83 ? -7.073 -3.456 -2.638 1.00 94.38 83 THR A CA 1
ATOM 597 C C . THR A 1 83 ? -7.173 -4.877 -2.091 1.00 94.38 83 THR A C 1
ATOM 599 O O . THR A 1 83 ? -8.124 -5.173 -1.370 1.00 94.38 83 THR A O 1
ATOM 602 N N . ALA A 1 84 ? -6.189 -5.739 -2.361 1.00 95.50 84 ALA A N 1
ATOM 603 C CA . ALA A 1 84 ? -6.166 -7.109 -1.852 1.00 95.50 84 ALA A CA 1
ATOM 604 C C . ALA A 1 84 ? -6.170 -7.145 -0.316 1.00 95.50 84 ALA A C 1
ATOM 606 O O . ALA A 1 84 ? -6.969 -7.860 0.286 1.00 95.50 84 ALA A O 1
ATOM 607 N N . PHE A 1 85 ? -5.344 -6.316 0.325 1.00 92.19 85 PHE A N 1
ATOM 608 C CA . PHE A 1 85 ? -5.302 -6.192 1.781 1.00 92.19 85 PHE A CA 1
ATOM 609 C C . PHE A 1 85 ? -6.641 -5.711 2.360 1.00 92.19 85 PHE A C 1
ATOM 611 O O . PHE A 1 85 ? -7.132 -6.260 3.346 1.00 92.19 85 PHE A O 1
ATOM 618 N N . SER A 1 86 ? -7.279 -4.733 1.712 1.00 91.69 86 SER A N 1
ATOM 619 C CA . SER A 1 86 ? -8.593 -4.224 2.122 1.00 91.69 86 SER A CA 1
ATOM 620 C C . SER A 1 86 ? -9.688 -5.287 1.993 1.00 91.69 86 SER A C 1
ATOM 622 O O . SER A 1 86 ? -10.527 -5.421 2.884 1.00 91.69 86 SER A O 1
ATOM 624 N N . LEU A 1 87 ? -9.665 -6.080 0.916 1.00 95.44 87 LEU A N 1
ATOM 625 C CA . LEU A 1 87 ? -10.590 -7.198 0.715 1.00 95.44 87 LEU A CA 1
ATOM 626 C C . LEU A 1 87 ? -10.385 -8.300 1.759 1.00 95.44 87 LEU A C 1
ATOM 628 O O . LEU A 1 87 ? -11.364 -8.817 2.291 1.00 95.44 87 LEU A O 1
ATOM 632 N N . LEU A 1 88 ? -9.136 -8.625 2.104 1.00 94.38 88 LEU A N 1
ATOM 633 C CA . LEU A 1 88 ? -8.831 -9.560 3.190 1.00 94.38 88 LEU A CA 1
ATOM 634 C C . LEU A 1 88 ? -9.368 -9.051 4.532 1.00 94.38 88 LEU A C 1
ATOM 636 O O . LEU A 1 88 ? -10.011 -9.808 5.259 1.00 94.38 88 LEU A O 1
ATOM 640 N N . GLY A 1 89 ? -9.170 -7.767 4.840 1.00 89.31 89 GLY A N 1
ATOM 641 C CA . GLY A 1 89 ? -9.722 -7.146 6.046 1.00 89.31 89 GLY A CA 1
ATOM 642 C C . GLY A 1 89 ? -11.251 -7.209 6.092 1.00 89.31 89 GLY A C 1
ATOM 643 O O . GLY A 1 89 ? -11.828 -7.554 7.124 1.00 89.31 89 GLY A O 1
ATOM 644 N N . LEU A 1 90 ? -11.909 -6.953 4.960 1.00 89.94 90 LEU A N 1
ATOM 645 C CA . LEU A 1 90 ? -13.359 -7.090 4.829 1.00 89.94 90 LEU A CA 1
ATOM 646 C C . LEU A 1 90 ? -13.817 -8.538 5.059 1.00 89.94 90 LEU A C 1
ATOM 648 O O . LEU A 1 90 ? -14.753 -8.764 5.825 1.00 89.94 90 LEU A O 1
ATOM 652 N N . LEU A 1 91 ? -13.149 -9.519 4.447 1.00 94.12 91 LEU A N 1
ATOM 653 C CA . LEU A 1 91 ? -13.462 -10.940 4.627 1.00 94.12 91 LEU A CA 1
ATOM 654 C C . LEU A 1 91 ? -13.330 -11.360 6.095 1.00 94.12 91 LEU A C 1
ATOM 656 O O . LEU A 1 91 ? -14.252 -11.957 6.648 1.00 94.12 91 LEU A O 1
ATOM 660 N N . LEU A 1 92 ? -12.225 -10.998 6.748 1.00 89.81 92 LEU A N 1
ATOM 661 C CA . LEU A 1 92 ? -12.005 -11.282 8.168 1.00 89.81 92 LEU A CA 1
ATOM 662 C C . LEU A 1 92 ? -13.067 -10.620 9.0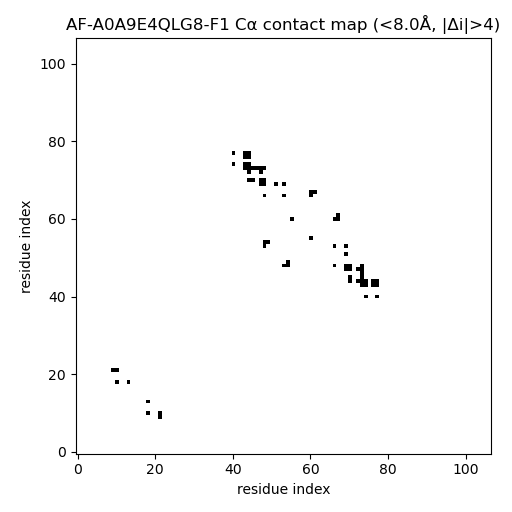50 1.00 89.81 92 LEU A C 1
ATOM 664 O O . LEU A 1 92 ? -13.573 -11.251 9.977 1.00 89.81 92 LEU A O 1
ATOM 668 N N . SER A 1 93 ? -13.448 -9.377 8.746 1.00 86.38 93 SER A N 1
ATOM 669 C CA . SER A 1 93 ? -14.506 -8.677 9.475 1.00 86.38 93 SER A CA 1
ATOM 670 C C . SER A 1 93 ? -15.854 -9.394 9.364 1.00 86.38 93 SER A C 1
ATOM 672 O O . SER A 1 93 ? -16.558 -9.505 10.366 1.00 86.38 93 SER A O 1
ATOM 674 N N . ILE A 1 94 ? -16.196 -9.919 8.183 1.00 89.38 94 ILE A N 1
ATOM 675 C CA . ILE A 1 94 ? -17.433 -10.683 7.973 1.00 89.38 94 ILE A CA 1
ATOM 676 C C . ILE A 1 94 ? -17.388 -12.021 8.725 1.00 89.38 94 ILE A C 1
ATOM 678 O O . ILE A 1 94 ? -18.379 -12.410 9.344 1.00 89.38 94 ILE A O 1
ATOM 682 N N . LEU A 1 95 ? -16.245 -12.714 8.698 1.00 91.25 95 LEU A N 1
ATOM 683 C CA . LEU A 1 95 ? -16.064 -14.003 9.376 1.00 91.25 95 LEU A CA 1
ATOM 684 C C . LEU A 1 95 ? -16.075 -13.874 10.907 1.00 91.25 95 LEU A C 1
ATOM 686 O O . LEU A 1 95 ? -16.531 -14.783 11.595 1.00 91.25 95 LEU A O 1
ATOM 690 N N . THR A 1 96 ? -15.631 -12.738 11.451 1.00 82.56 96 THR A N 1
ATOM 691 C CA . THR A 1 96 ? -15.487 -12.510 12.904 1.00 82.56 96 THR A CA 1
ATOM 692 C C . THR A 1 96 ? -16.780 -11.987 13.549 1.00 82.56 96 THR A C 1
ATOM 694 O O . THR A 1 96 ? -16.751 -11.164 14.462 1.00 82.56 96 THR A O 1
ATOM 697 N N . LYS A 1 97 ? -17.953 -12.431 13.080 1.00 70.12 97 LYS A N 1
ATOM 698 C CA . LYS A 1 97 ? -19.243 -12.001 13.643 1.00 70.12 97 LYS A CA 1
ATOM 699 C C . LYS A 1 97 ? -19.330 -12.417 15.131 1.00 70.12 97 LYS A C 1
ATOM 701 O O . LYS A 1 97 ? -19.256 -13.615 15.410 1.00 70.12 97 LYS A O 1
ATOM 706 N N . PRO A 1 98 ? -19.482 -11.484 16.095 1.00 57.78 98 PRO A N 1
ATOM 707 C CA . PRO A 1 98 ? -19.519 -11.831 17.512 1.00 57.78 98 PRO A CA 1
ATOM 708 C C . PRO A 1 98 ? -20.758 -12.672 17.832 1.00 57.78 98 PRO A C 1
ATOM 710 O O . PRO A 1 98 ? -21.876 -12.325 17.446 1.00 57.78 98 PRO A O 1
ATOM 713 N N . GLN A 1 99 ? -20.564 -13.775 18.553 1.00 47.69 99 GLN A N 1
ATOM 714 C CA . GLN A 1 99 ? -21.662 -14.566 19.099 1.00 47.69 99 GLN A CA 1
ATOM 715 C C . GLN A 1 99 ? -22.298 -13.759 20.236 1.00 47.69 99 GLN A C 1
ATOM 717 O O . GLN A 1 99 ? -21.652 -13.479 21.244 1.00 47.69 99 GLN A O 1
ATOM 722 N N . HIS A 1 100 ? -23.555 -13.349 20.072 1.00 51.72 100 HIS A N 1
ATOM 723 C CA . HIS A 1 100 ? -24.338 -12.811 21.178 1.00 51.72 100 HIS A CA 1
ATOM 724 C C . HIS A 1 100 ? -24.599 -13.949 22.170 1.00 51.72 100 HIS A C 1
ATOM 726 O O . HIS A 1 100 ? -25.517 -14.747 21.979 1.00 51.72 100 HIS A O 1
ATOM 732 N N . THR A 1 101 ? -23.787 -14.046 23.222 1.00 47.75 101 THR A N 1
ATOM 733 C CA . THR A 1 101 ? -24.097 -14.897 24.372 1.00 47.75 101 THR A CA 1
ATOM 734 C C . THR A 1 101 ? -25.296 -14.282 25.093 1.00 47.75 101 THR A C 1
ATOM 736 O O . THR A 1 101 ? -25.144 -13.400 25.936 1.00 47.75 101 THR A O 1
ATOM 739 N N . ASN A 1 102 ? -26.501 -14.730 24.734 1.00 49.53 102 ASN A N 1
ATOM 740 C CA . ASN A 1 102 ? -27.707 -14.554 25.537 1.00 49.53 102 A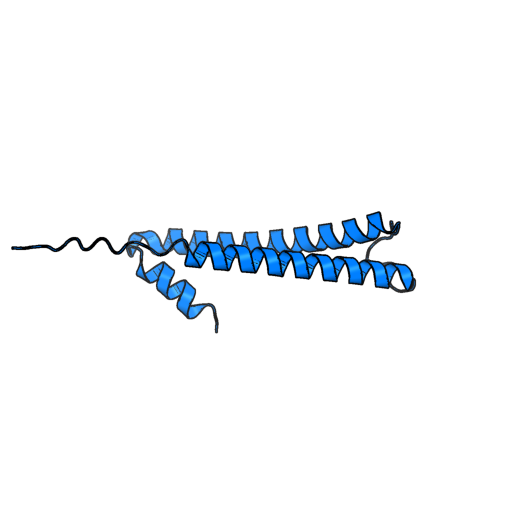SN A CA 1
ATOM 741 C C . ASN A 1 102 ? -27.488 -15.256 26.886 1.00 49.53 102 ASN A C 1
ATOM 743 O O . ASN A 1 102 ? -27.773 -16.442 27.027 1.00 49.53 102 ASN A O 1
ATOM 747 N N . GLN A 1 103 ? -26.982 -14.533 27.885 1.00 48.59 103 GLN A N 1
ATOM 748 C CA . GLN A 1 103 ? -27.188 -14.919 29.278 1.00 48.59 103 GLN A CA 1
ATOM 749 C C . GLN A 1 103 ? -28.536 -14.350 29.707 1.00 48.59 103 GLN A C 1
ATOM 751 O O . GLN A 1 103 ? -28.648 -13.213 30.160 1.00 48.59 103 GLN A O 1
ATOM 756 N N . GLY A 1 104 ? -29.578 -15.147 29.473 1.00 44.16 104 GLY A N 1
ATOM 757 C CA . GLY A 1 104 ? -30.881 -14.933 30.076 1.00 44.16 104 GLY A CA 1
ATOM 758 C C . GLY A 1 104 ? -30.755 -15.085 31.586 1.00 44.16 104 GLY A C 1
ATOM 759 O O . GLY A 1 104 ? -30.515 -16.181 32.082 1.00 44.16 104 GLY A O 1
ATOM 760 N N . GLY A 1 105 ? -30.920 -13.978 32.306 1.00 49.66 105 GLY A N 1
ATOM 761 C CA . GLY A 1 105 ? -31.336 -14.022 33.697 1.00 49.66 105 GLY A CA 1
ATOM 762 C C . GLY A 1 105 ? -32.793 -14.467 33.741 1.00 49.66 105 GLY A C 1
ATOM 763 O O . GLY A 1 105 ? -33.678 -13.720 33.330 1.00 49.66 105 GLY A O 1
ATOM 764 N N . SER A 1 106 ? -33.034 -15.690 34.202 1.00 52.34 106 SER A N 1
ATOM 765 C CA . SER A 1 106 ? -34.339 -16.115 34.698 1.00 52.34 106 SER A CA 1
ATOM 766 C C . SER A 1 106 ? -34.282 -16.124 36.224 1.00 52.34 106 SER A C 1
ATOM 768 O O . SER A 1 106 ? -33.517 -16.905 36.784 1.00 52.34 106 SER A O 1
ATOM 770 N N . ASN A 1 107 ? -35.056 -15.201 36.803 1.00 49.06 107 ASN A N 1
ATOM 771 C CA . ASN A 1 107 ? -35.711 -15.176 38.119 1.00 49.06 107 ASN A CA 1
ATOM 772 C C . ASN A 1 107 ? -35.253 -16.168 39.192 1.00 49.06 107 ASN A C 1
ATOM 774 O O . ASN A 1 107 ? -35.454 -17.386 38.991 1.00 49.06 107 ASN A O 1
#

Sequence (107 aa):
LWNVPNNSIIMGSVSRESFGIIGALTNLTRNVGNVAGQAIASAVVVGVMAADGFDIPLGEIAGNRAASDSFMSGWRLAYILVTAFSLLGLLLSILTKPQHTNQGGSN

Radius of gyration: 21.57 Å; Cα contacts (8 Å, |Δi|>4): 37; chains: 1; bounding box: 54×30×58 Å

Mean predicted aligned error: 11.04 Å

pLDDT: mean 78.11, std 16.47, range [43.09, 96.25]

Secondary structure (DSSP, 8-state):
--HHHHHHHHHHSS-GGGHHHHHHHHHHHHHHHHHHHHHHHHHHHHHHHHHTT----TTS-TT-HHHHHHHHHHHHHHHHHHHHHHHHHHHHHHHT-----------

Foldseek 3Di:
DVPVVVLCVQVVVDDPVCPVVSVVVVVVCVVCCVVVLVVVLVCQLCVQLVVVVNPDPPVPCVPPPSSVVSSVVSNVVSVVVVVVVVVVVVVVVVVPPDDPPPPDDDD

Solvent-accessible surface area (backbone atoms only — not comparable to full-atom values): 6297 Å² total; per-residue (Å²): 133,78,64,60,65,60,52,50,54,62,60,69,76,51,61,85,88,47,52,66,60,54,52,51,50,53,51,47,55,51,53,50,51,53,55,50,50,54,54,51,43,51,50,43,22,50,50,40,19,45,73,74,68,44,88,64,60,86,86,64,38,83,85,38,69,68,51,46,52,35,43,52,50,12,48,53,51,39,50,51,50,52,51,52,52,50,50,50,52,51,52,52,57,65,72,61,64,79,80,82,79,81,78,77,86,76,133